Protein AF-A0A511ZJM9-F1 (afdb_monomer_lite)

pLDDT: mean 86.13, std 17.01, range [40.56, 98.38]

Structure (mmCIF, N/CA/C/O backbone):
data_AF-A0A511ZJM9-F1
#
_entry.id   AF-A0A511ZJM9-F1
#
loop_
_atom_site.group_PDB
_atom_site.id
_atom_site.type_symbol
_atom_site.label_atom_id
_atom_site.label_alt_id
_atom_site.label_comp_id
_atom_site.label_asym_id
_atom_site.label_entity_id
_atom_site.label_seq_id
_atom_site.pdbx_PDB_ins_code
_atom_site.Cartn_x
_atom_site.Cartn_y
_atom_site.Cartn_z
_atom_site.occupancy
_atom_site.B_iso_or_equiv
_atom_site.auth_seq_id
_atom_site.auth_comp_id
_atom_site.auth_asym_id
_atom_site.auth_atom_id
_atom_site.pdbx_PDB_model_num
ATOM 1 N N . MET A 1 1 ? -26.637 46.981 16.678 1.00 49.62 1 MET A N 1
ATOM 2 C CA . MET A 1 1 ? -26.867 45.773 15.850 1.00 49.62 1 MET A CA 1
ATOM 3 C C . MET A 1 1 ? -26.109 45.800 14.505 1.00 49.62 1 MET A C 1
ATOM 5 O O . MET A 1 1 ? -26.645 45.364 13.503 1.00 49.62 1 MET A O 1
ATOM 9 N N . LYS A 1 2 ? -24.861 46.301 14.442 1.00 47.06 2 LYS A N 1
ATOM 10 C CA . LYS A 1 2 ? -24.039 46.310 13.201 1.00 47.06 2 LYS A CA 1
ATOM 11 C C . LYS A 1 2 ? -22.643 45.686 13.366 1.00 47.06 2 LYS A C 1
ATOM 13 O O . LYS A 1 2 ? -21.921 45.553 12.392 1.00 47.06 2 LYS A O 1
ATOM 18 N N . ARG A 1 3 ? -22.262 45.293 14.589 1.00 47.25 3 ARG A N 1
ATOM 19 C CA . ARG A 1 3 ? -20.925 44.749 14.903 1.00 47.25 3 ARG A CA 1
ATOM 20 C C . ARG A 1 3 ? -20.878 43.223 15.057 1.00 47.25 3 ARG A C 1
ATOM 22 O O . ARG A 1 3 ? -19.795 42.666 15.059 1.00 47.25 3 ARG A O 1
ATOM 29 N N . LEU A 1 4 ? -22.032 42.556 15.138 1.00 49.03 4 LEU A N 1
ATOM 30 C CA . LE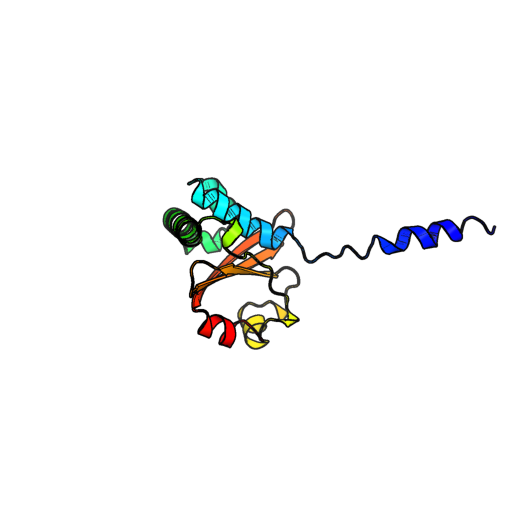U A 1 4 ? -22.115 41.091 15.264 1.00 49.03 4 LEU A CA 1
ATOM 31 C C . LEU A 1 4 ? -22.071 40.363 13.912 1.00 49.03 4 LEU A C 1
ATOM 33 O O . LEU A 1 4 ? -21.626 39.227 13.849 1.00 49.03 4 LEU A O 1
ATOM 37 N N . VAL A 1 5 ? -22.456 41.031 12.820 1.00 53.81 5 VAL A N 1
ATOM 38 C CA . VAL A 1 5 ? -22.468 40.432 11.471 1.00 53.81 5 VAL A CA 1
ATOM 39 C C . VAL A 1 5 ? -21.052 40.308 10.887 1.00 53.81 5 VAL A C 1
ATOM 41 O O . VAL A 1 5 ? -20.794 39.442 10.061 1.00 53.81 5 VAL A O 1
ATOM 44 N N . LEU A 1 6 ? -20.105 41.122 11.361 1.00 48.31 6 LEU A N 1
ATOM 45 C CA . LEU A 1 6 ? -18.732 41.155 10.844 1.00 48.31 6 LEU A CA 1
ATOM 46 C C . LEU A 1 6 ? -17.848 40.011 11.375 1.00 48.31 6 LEU A C 1
ATOM 48 O O . LEU A 1 6 ? -16.857 39.674 10.741 1.00 48.31 6 LEU A O 1
ATOM 52 N N . LEU A 1 7 ? -18.229 39.376 12.490 1.00 47.12 7 LEU A N 1
ATOM 53 C CA . LEU A 1 7 ? -17.508 38.222 13.048 1.00 47.12 7 LEU A CA 1
ATOM 54 C C . LEU A 1 7 ? -17.857 36.899 12.352 1.00 47.12 7 LEU A C 1
ATOM 56 O O . LEU A 1 7 ? -17.048 35.982 12.354 1.00 47.12 7 LEU A O 1
ATOM 60 N N . ILE A 1 8 ? -19.022 36.810 11.706 1.00 52.47 8 ILE A N 1
ATOM 61 C CA . ILE A 1 8 ? -19.458 35.583 11.019 1.00 52.47 8 ILE A CA 1
ATOM 62 C C . ILE A 1 8 ? -18.749 35.427 9.663 1.00 52.47 8 ILE A C 1
ATOM 64 O O . ILE A 1 8 ? -18.491 34.313 9.227 1.00 52.47 8 ILE A O 1
ATOM 68 N N . VAL A 1 9 ? -18.350 36.531 9.023 1.00 52.44 9 VAL A N 1
ATOM 69 C CA . VAL A 1 9 ? -17.704 36.507 7.696 1.00 52.44 9 VAL A CA 1
ATOM 70 C C . VAL A 1 9 ? -16.220 36.110 7.769 1.00 52.44 9 VAL A C 1
ATOM 72 O O . VAL A 1 9 ? -15.665 35.637 6.783 1.00 52.44 9 VAL A O 1
ATOM 75 N N . MET A 1 10 ? -15.572 36.232 8.935 1.00 48.69 10 MET A N 1
ATOM 76 C CA . MET A 1 10 ? -14.134 35.953 9.088 1.00 48.69 10 MET A CA 1
ATOM 77 C C . MET A 1 10 ? -13.811 34.518 9.540 1.00 48.69 10 MET A C 1
ATOM 79 O O . MET A 1 10 ? -12.651 34.123 9.519 1.00 48.69 10 MET A O 1
ATOM 83 N N . CYS A 1 11 ? -14.814 33.719 9.916 1.00 46.53 11 CYS A N 1
ATOM 84 C CA . CYS A 1 11 ? -14.613 32.319 10.317 1.00 46.53 11 CYS A CA 1
ATOM 85 C C . CYS A 1 11 ? -14.873 31.307 9.188 1.00 46.53 11 CYS A C 1
ATOM 87 O O . CYS A 1 11 ? -14.686 30.111 9.391 1.00 46.53 11 CYS A O 1
ATOM 89 N N . ILE A 1 12 ? -15.285 31.762 7.999 1.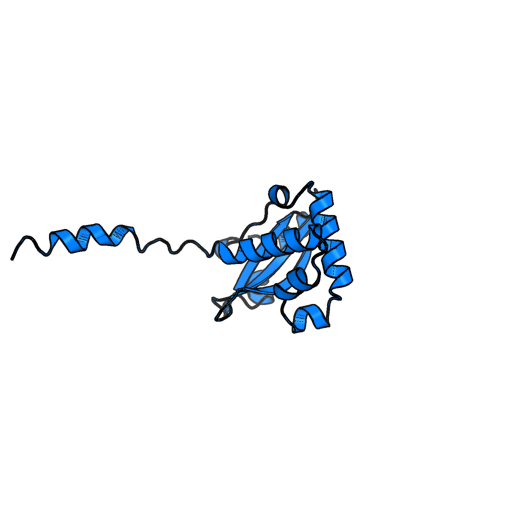00 53.16 12 ILE A N 1
ATOM 90 C CA . ILE A 1 12 ? -15.706 30.876 6.904 1.00 53.16 12 ILE A CA 1
ATOM 91 C C . ILE A 1 12 ? -14.573 30.405 5.959 1.00 53.16 12 ILE A C 1
ATOM 93 O O . ILE A 1 12 ? -14.802 29.402 5.286 1.00 53.16 12 ILE A O 1
ATOM 97 N N . PRO A 1 13 ? -13.327 30.940 5.913 1.00 47.97 13 PRO A N 1
ATOM 98 C CA . PRO A 1 13 ? -12.337 30.345 5.013 1.00 47.97 13 PRO A CA 1
ATOM 99 C C . PRO A 1 13 ? -11.658 29.080 5.575 1.00 47.97 13 PRO A C 1
ATOM 101 O O . PRO A 1 13 ? -10.825 28.505 4.887 1.00 47.97 13 PRO A O 1
ATOM 104 N N . VAL A 1 14 ? -11.992 28.609 6.787 1.00 52.56 14 VAL A N 1
ATOM 105 C CA . VAL A 1 14 ? -11.298 27.456 7.412 1.00 52.56 14 VAL A CA 1
ATOM 106 C C . VAL A 1 14 ? -12.044 26.122 7.238 1.00 52.56 14 VAL A C 1
ATOM 108 O O . VAL A 1 14 ? -11.473 25.061 7.463 1.00 52.56 14 VAL A O 1
ATOM 111 N N . PHE A 1 15 ? -13.287 26.128 6.744 1.00 46.28 15 PHE A N 1
ATOM 112 C CA . PHE A 1 15 ? -14.069 24.896 6.530 1.00 46.28 15 PHE A CA 1
ATOM 113 C C . PHE A 1 15 ? -13.934 24.277 5.129 1.00 46.28 15 PHE A C 1
ATOM 115 O O . PHE A 1 15 ? -14.648 23.335 4.803 1.00 46.28 15 PHE A O 1
ATOM 122 N N . LEU A 1 16 ? -12.985 24.755 4.319 1.00 44.66 16 LEU A N 1
ATOM 123 C CA . LEU A 1 16 ? -12.584 24.110 3.061 1.00 44.66 16 LEU A CA 1
ATOM 124 C C . LEU A 1 16 ? -11.353 23.204 3.219 1.00 44.66 16 LEU A C 1
ATOM 126 O O . LEU A 1 16 ? -10.839 22.693 2.230 1.00 44.66 16 LEU A O 1
ATOM 130 N N . ALA A 1 17 ? -10.925 22.918 4.454 1.00 43.47 17 ALA A N 1
ATOM 131 C CA . ALA A 1 17 ? -10.010 21.816 4.757 1.00 43.47 17 ALA A CA 1
ATOM 132 C C . ALA A 1 17 ? -10.724 20.450 4.672 1.00 43.47 17 ALA A C 1
ATOM 134 O O . ALA A 1 17 ? -10.588 19.600 5.545 1.00 43.47 17 ALA A O 1
ATOM 135 N N . GLY A 1 18 ? -11.482 20.225 3.599 1.00 40.56 18 GLY A N 1
ATOM 136 C CA . GLY A 1 18 ? -11.710 18.884 3.079 1.00 40.56 18 GLY A CA 1
ATOM 137 C C . GLY A 1 18 ? -10.475 18.462 2.288 1.00 40.56 18 GLY A C 1
ATOM 138 O O . GLY A 1 18 ? -10.562 18.257 1.083 1.00 40.56 18 GLY A O 1
ATOM 139 N N . CYS A 1 19 ? -9.301 18.417 2.928 1.00 47.53 19 CYS A N 1
ATOM 140 C CA . CYS A 1 19 ? -8.160 17.750 2.313 1.00 47.53 19 CYS A CA 1
ATOM 141 C C . CYS A 1 19 ? -8.509 16.265 2.248 1.00 47.53 19 CYS A C 1
ATOM 143 O O . CYS A 1 19 ? -8.699 15.639 3.294 1.00 47.53 19 CYS A O 1
ATOM 145 N N . LEU A 1 20 ? -8.615 15.750 1.018 1.00 47.75 20 LEU A N 1
ATOM 146 C CA . LEU A 1 20 ? -8.574 14.329 0.677 1.00 47.75 20 LEU A CA 1
ATOM 147 C C . LEU A 1 20 ? -7.677 13.599 1.678 1.00 47.75 20 LEU A C 1
ATOM 149 O O . LEU A 1 20 ? -6.541 14.032 1.869 1.00 47.75 20 LEU A O 1
ATOM 153 N N . SER A 1 21 ? -8.212 12.607 2.395 1.00 53.75 21 SER A N 1
ATOM 154 C CA . SER A 1 21 ? -7.669 12.230 3.702 1.00 53.75 21 SER A CA 1
ATOM 155 C C . SER A 1 21 ? -6.183 11.841 3.598 1.00 53.75 21 SER A C 1
ATOM 157 O O . SER A 1 21 ? -5.858 10.771 3.090 1.00 53.75 21 SER A O 1
ATOM 159 N N . PRO A 1 22 ? -5.251 12.656 4.135 1.00 65.19 22 PRO A N 1
ATOM 160 C CA . PRO A 1 22 ? -3.826 12.306 4.158 1.00 65.19 22 PRO A CA 1
ATOM 161 C C . PRO A 1 22 ? -3.570 10.993 4.910 1.00 65.19 22 PRO A C 1
ATOM 163 O O . PRO A 1 22 ? -2.527 10.367 4.772 1.00 65.19 22 PRO A O 1
ATOM 166 N N . ASN A 1 23 ? -4.551 10.576 5.713 1.00 79.38 23 ASN A N 1
ATOM 167 C CA . ASN A 1 23 ? -4.526 9.368 6.512 1.00 79.38 23 ASN A CA 1
ATOM 168 C C . ASN A 1 23 ? -4.589 8.080 5.683 1.00 79.38 23 ASN A C 1
ATOM 170 O O . ASN A 1 23 ? -4.010 7.100 6.130 1.00 79.38 23 ASN A O 1
ATOM 174 N N . SER A 1 24 ? -5.249 8.066 4.520 1.00 84.81 24 SER A N 1
ATOM 175 C CA . SER A 1 24 ? -5.350 6.856 3.686 1.00 84.81 24 SER A CA 1
ATOM 176 C C . SER A 1 24 ? -3.993 6.479 3.075 1.00 84.81 24 SER A C 1
ATOM 178 O O . SER A 1 24 ? -3.522 5.365 3.261 1.00 84.81 24 SER A O 1
ATOM 180 N N . ALA A 1 25 ? -3.288 7.434 2.464 1.00 92.00 25 ALA A N 1
ATOM 181 C CA . ALA A 1 25 ? -1.919 7.209 1.988 1.00 92.00 25 ALA A CA 1
ATOM 182 C C . ALA A 1 25 ? -0.931 6.949 3.141 1.00 92.00 25 ALA A C 1
ATOM 184 O O . ALA A 1 25 ? 0.006 6.161 3.004 1.00 92.00 25 ALA A O 1
ATOM 185 N N . ARG A 1 26 ? -1.152 7.585 4.301 1.00 93.12 26 ARG A N 1
ATOM 186 C CA . ARG A 1 26 ? -0.307 7.397 5.485 1.00 93.12 26 ARG A CA 1
ATOM 187 C C . ARG A 1 26 ? -0.329 5.961 5.997 1.00 93.12 26 ARG A C 1
ATOM 189 O O . ARG A 1 26 ? 0.731 5.486 6.367 1.00 93.12 26 ARG A O 1
ATOM 196 N N . ILE A 1 27 ? -1.469 5.262 5.991 1.00 95.19 27 ILE A N 1
ATOM 197 C CA . ILE A 1 27 ? -1.474 3.870 6.470 1.00 95.19 27 ILE A CA 1
ATOM 198 C C . ILE A 1 27 ? -0.612 2.947 5.600 1.00 95.19 27 ILE A C 1
ATOM 200 O O . ILE A 1 27 ? 0.050 2.069 6.135 1.00 95.19 27 ILE A O 1
ATOM 204 N N . VAL A 1 28 ? -0.546 3.183 4.285 1.00 97.12 28 VAL A N 1
ATOM 205 C CA . VAL A 1 28 ? 0.322 2.415 3.378 1.00 97.12 28 VAL A CA 1
ATOM 206 C C . VAL A 1 28 ? 1.793 2.740 3.645 1.00 97.12 28 VAL A C 1
ATOM 208 O O . VAL A 1 28 ? 2.629 1.844 3.698 1.00 97.12 28 VAL A O 1
ATOM 211 N N . ASN A 1 29 ? 2.116 4.013 3.887 1.00 97.31 29 ASN A N 1
ATOM 212 C CA . ASN A 1 29 ? 3.464 4.428 4.282 1.00 97.31 29 ASN A CA 1
ATOM 213 C C . ASN A 1 29 ? 3.897 3.816 5.630 1.00 97.31 29 ASN A C 1
ATOM 215 O O . ASN A 1 29 ? 5.000 3.274 5.742 1.00 97.31 29 ASN A O 1
ATOM 219 N N . ASP A 1 30 ? 3.017 3.867 6.632 1.00 97.12 30 ASP A N 1
ATOM 220 C CA . ASP A 1 30 ? 3.258 3.314 7.964 1.00 97.12 30 ASP A CA 1
ATOM 221 C C . ASP A 1 30 ? 3.405 1.774 7.888 1.00 97.12 30 ASP A C 1
ATOM 223 O O . ASP A 1 30 ? 4.286 1.213 8.541 1.00 97.12 30 ASP A O 1
ATOM 227 N N . MET A 1 31 ? 2.630 1.100 7.025 1.00 98.00 31 MET A N 1
ATOM 228 C CA . MET A 1 31 ? 2.749 -0.337 6.734 1.00 98.00 31 MET A CA 1
ATOM 229 C C . MET A 1 31 ? 4.119 -0.696 6.146 1.00 98.00 31 MET A C 1
ATOM 231 O O . MET A 1 31 ? 4.811 -1.548 6.700 1.00 98.00 31 MET A O 1
ATOM 235 N N . TYR A 1 32 ? 4.565 -0.006 5.090 1.00 98.38 32 TYR A N 1
ATOM 236 C CA . TYR A 1 32 ? 5.892 -0.239 4.503 1.00 98.38 32 TYR A CA 1
ATOM 237 C C . TYR A 1 32 ? 7.027 0.049 5.496 1.00 98.38 32 TYR A C 1
ATOM 239 O O . TYR A 1 32 ? 8.046 -0.645 5.516 1.00 98.38 32 TYR A O 1
ATOM 247 N N . THR A 1 33 ? 6.852 1.052 6.360 1.00 98.12 33 THR A N 1
ATOM 248 C CA . THR A 1 33 ? 7.812 1.362 7.427 1.00 98.12 33 THR A CA 1
ATOM 249 C C . THR A 1 33 ? 7.902 0.223 8.443 1.00 98.12 33 THR A C 1
ATOM 251 O O . THR A 1 33 ? 9.007 -0.213 8.767 1.00 98.12 33 THR A O 1
ATOM 254 N N . ALA A 1 34 ? 6.761 -0.292 8.908 1.00 98.19 34 ALA A N 1
ATOM 255 C CA . ALA A 1 34 ? 6.706 -1.434 9.819 1.00 98.19 34 ALA A CA 1
ATOM 256 C C . ALA A 1 34 ? 7.320 -2.695 9.187 1.00 98.19 34 ALA A C 1
ATOM 258 O O . ALA A 1 34 ? 8.091 -3.399 9.842 1.00 98.19 34 ALA A O 1
ATOM 259 N N . ALA A 1 35 ? 7.060 -2.935 7.897 1.00 98.06 35 ALA A N 1
ATOM 260 C CA . ALA A 1 35 ? 7.632 -4.057 7.160 1.00 98.06 35 ALA A CA 1
ATOM 261 C C . ALA A 1 35 ? 9.162 -3.978 7.087 1.00 98.06 35 ALA A C 1
ATOM 263 O O . ALA A 1 35 ? 9.851 -4.945 7.408 1.00 98.06 35 ALA A O 1
ATOM 264 N N . LEU A 1 36 ? 9.717 -2.800 6.774 1.00 97.94 36 LEU A N 1
ATOM 265 C CA . LEU A 1 36 ? 11.167 -2.578 6.788 1.00 97.94 36 LEU A CA 1
ATOM 266 C C . LEU A 1 36 ? 11.787 -2.852 8.170 1.00 97.94 36 LEU A C 1
ATOM 268 O O . LEU A 1 36 ? 12.928 -3.311 8.256 1.00 97.94 36 LEU A O 1
ATOM 272 N N . MET A 1 37 ? 11.050 -2.564 9.245 1.00 97.56 37 MET A N 1
ATOM 273 C CA . MET A 1 37 ? 11.471 -2.820 10.625 1.00 97.56 37 MET A CA 1
ATOM 274 C C . MET A 1 37 ? 11.268 -4.280 11.069 1.00 97.56 37 MET A C 1
ATOM 276 O O . MET A 1 37 ? 11.723 -4.642 12.153 1.00 97.56 37 MET A O 1
ATOM 280 N N . GLY A 1 38 ? 10.638 -5.123 10.241 1.00 96.25 38 GLY A N 1
ATOM 281 C CA . GLY A 1 38 ? 10.313 -6.514 10.570 1.00 96.25 38 GLY A CA 1
ATOM 282 C C . GLY A 1 38 ? 9.227 -6.645 11.642 1.00 96.25 38 GLY A C 1
ATOM 283 O O . GLY A 1 38 ? 9.188 -7.636 12.367 1.00 96.25 38 GLY A O 1
ATOM 284 N N . GLU A 1 39 ? 8.375 -5.631 11.795 1.00 97.56 39 GLU A N 1
ATOM 285 C CA . GLU A 1 39 ? 7.322 -5.592 12.811 1.00 97.56 39 GLU A CA 1
ATOM 286 C C . GLU A 1 39 ? 6.031 -6.236 12.276 1.00 97.56 39 GLU A C 1
ATOM 288 O O . GLU A 1 39 ? 5.050 -5.543 12.015 1.00 97.56 39 GLU A O 1
ATOM 293 N N . GLU A 1 40 ? 6.021 -7.563 12.108 1.00 97.56 40 GLU A N 1
ATOM 294 C CA . GLU A 1 40 ? 4.901 -8.315 11.501 1.00 97.56 40 GLU A CA 1
ATOM 295 C C . GLU A 1 40 ? 3.535 -8.015 12.139 1.00 97.56 40 GLU A C 1
ATOM 297 O O . GLU A 1 40 ? 2.545 -7.845 11.432 1.00 97.56 40 GLU A O 1
ATOM 302 N N . GLU A 1 41 ? 3.466 -7.896 13.470 1.00 97.12 41 GLU A N 1
ATOM 303 C CA . GLU A 1 41 ? 2.220 -7.560 14.179 1.00 97.12 41 GLU A CA 1
ATOM 304 C C . GLU A 1 41 ? 1.707 -6.163 13.794 1.00 97.12 41 GLU A C 1
ATOM 306 O O . GLU A 1 41 ? 0.505 -5.963 13.601 1.00 97.12 41 GLU A O 1
ATOM 311 N N . ASN A 1 42 ? 2.619 -5.203 13.612 1.00 96.81 42 ASN A N 1
ATOM 312 C CA . ASN A 1 42 ? 2.262 -3.861 13.168 1.00 96.81 42 ASN A CA 1
ATOM 313 C C . ASN A 1 42 ? 1.835 -3.873 11.701 1.00 96.81 42 ASN A C 1
ATOM 315 O O . ASN A 1 42 ? 0.834 -3.241 11.375 1.00 96.81 42 ASN A O 1
ATOM 319 N N . VAL A 1 43 ? 2.525 -4.625 10.836 1.00 97.88 43 VAL A N 1
ATOM 320 C CA . VAL A 1 43 ? 2.121 -4.817 9.433 1.00 97.88 43 VAL A CA 1
ATOM 321 C C . VAL A 1 43 ? 0.707 -5.389 9.365 1.00 97.88 43 VAL A C 1
ATOM 323 O O . VAL A 1 43 ? -0.153 -4.792 8.721 1.00 97.88 43 VAL A O 1
ATOM 326 N N . ALA A 1 44 ? 0.431 -6.469 10.102 1.00 97.50 44 ALA A N 1
ATOM 327 C CA . ALA A 1 44 ? -0.876 -7.122 10.137 1.00 97.50 44 ALA A CA 1
ATOM 328 C C . ALA A 1 44 ? -1.996 -6.160 10.550 1.00 97.50 44 ALA A C 1
ATOM 330 O O . ALA A 1 44 ? -3.086 -6.208 9.989 1.00 97.50 44 ALA A O 1
ATOM 331 N N . SER A 1 45 ? -1.721 -5.247 11.488 1.00 96.62 45 SER A N 1
ATOM 332 C CA . SER A 1 45 ? -2.720 -4.299 11.996 1.00 96.62 45 SER A CA 1
ATOM 333 C C . SER A 1 45 ? -3.286 -3.337 10.940 1.00 96.62 45 SER A C 1
ATOM 335 O O . SER A 1 45 ? -4.362 -2.771 11.150 1.00 96.62 45 SER A O 1
ATOM 337 N N . TYR A 1 46 ? -2.589 -3.155 9.811 1.00 97.06 46 TYR A N 1
ATOM 338 C CA . TYR A 1 46 ? -3.047 -2.311 8.707 1.00 97.06 46 TYR A CA 1
ATOM 339 C C . TYR A 1 46 ? -3.957 -3.039 7.718 1.00 97.06 46 TYR A C 1
ATOM 341 O O . TYR A 1 46 ? -4.635 -2.364 6.946 1.00 97.06 46 TYR A O 1
ATOM 349 N N . PHE A 1 47 ? -3.996 -4.373 7.723 1.00 97.25 47 PHE A N 1
ATOM 350 C CA . PHE A 1 47 ? -4.775 -5.171 6.776 1.00 97.25 47 PHE A CA 1
ATOM 351 C C . PHE A 1 47 ? -6.088 -5.666 7.383 1.00 97.25 47 PHE A C 1
ATOM 353 O O . PHE A 1 47 ? -6.233 -5.812 8.597 1.00 97.25 47 PHE A O 1
ATOM 360 N N . SER A 1 48 ? -7.067 -5.921 6.520 1.00 95.94 48 SER A N 1
ATOM 361 C CA . SER A 1 48 ? -8.292 -6.615 6.916 1.00 95.94 48 SER A CA 1
ATOM 362 C C . SER A 1 48 ? -8.011 -8.086 7.213 1.00 95.94 48 SER A C 1
ATOM 364 O O . SER A 1 48 ? -7.096 -8.682 6.642 1.00 95.94 48 SER A O 1
ATOM 366 N N . GLU A 1 49 ? -8.828 -8.685 8.082 1.00 95.75 49 GLU A N 1
ATOM 367 C CA . GLU A 1 49 ? -8.744 -10.121 8.374 1.00 95.75 49 GLU A CA 1
ATOM 368 C C . GLU A 1 49 ? -8.906 -10.948 7.090 1.00 95.75 49 GLU A C 1
ATOM 370 O O . GLU A 1 49 ? -8.102 -11.836 6.830 1.00 95.75 49 GLU A O 1
ATOM 375 N N . GLU A 1 50 ? -9.866 -10.583 6.237 1.00 95.56 50 GLU A N 1
ATOM 376 C CA . GLU A 1 50 ? -10.135 -11.242 4.950 1.00 95.56 50 GLU A CA 1
ATOM 377 C C . GLU A 1 50 ? -8.918 -11.213 4.011 1.00 95.56 50 GLU A C 1
ATOM 379 O O . GLU A 1 50 ? -8.602 -12.212 3.365 1.00 95.56 50 GLU A O 1
ATOM 384 N N . TYR A 1 51 ? -8.187 -10.094 3.960 1.00 95.75 51 TYR A N 1
ATOM 385 C CA . TYR A 1 51 ? -6.973 -10.002 3.151 1.00 95.75 51 TYR A CA 1
ATOM 386 C C . TYR A 1 51 ? -5.848 -10.892 3.699 1.00 95.75 51 TYR A C 1
ATOM 388 O O . TYR A 1 51 ? -5.165 -11.564 2.923 1.00 95.75 51 TYR A O 1
ATOM 396 N N . LEU A 1 52 ? -5.679 -10.929 5.026 1.00 96.75 52 LEU A N 1
ATOM 397 C CA . LEU A 1 52 ? -4.668 -11.751 5.706 1.00 96.75 52 LEU A CA 1
ATOM 398 C C . LEU A 1 52 ? -4.975 -13.254 5.655 1.00 96.75 52 LEU A C 1
ATOM 400 O O . LEU A 1 52 ? -4.057 -14.068 5.714 1.00 96.75 52 LEU A O 1
ATOM 404 N N . GLU A 1 53 ? -6.244 -13.645 5.520 1.00 96.50 53 GLU A N 1
ATOM 405 C CA . GLU A 1 53 ? -6.615 -15.044 5.276 1.00 96.50 53 GLU A CA 1
ATOM 406 C C . GLU A 1 53 ? -6.102 -15.544 3.919 1.00 96.50 53 GLU A C 1
ATOM 408 O O . GLU A 1 53 ? -5.740 -16.715 3.785 1.00 96.50 53 GLU A O 1
ATOM 413 N N . ALA A 1 54 ? -6.056 -14.661 2.918 1.00 95.25 54 ALA A N 1
ATOM 414 C CA . ALA A 1 54 ? -5.577 -14.979 1.576 1.00 95.25 54 ALA A CA 1
ATOM 415 C C . ALA A 1 54 ? -4.057 -14.803 1.411 1.00 95.25 54 ALA A C 1
ATOM 417 O O . ALA A 1 54 ? -3.464 -15.465 0.558 1.00 95.25 54 ALA A O 1
ATOM 418 N N . HIS A 1 55 ? -3.431 -13.943 2.217 1.00 95.50 55 HIS A N 1
ATOM 419 C CA . HIS A 1 55 ? -2.028 -13.558 2.077 1.00 95.50 55 HIS A CA 1
ATOM 420 C C . HIS A 1 55 ? -1.277 -13.735 3.406 1.00 95.50 55 HIS A C 1
ATOM 422 O O . HIS A 1 55 ? -1.498 -12.959 4.342 1.00 95.50 55 HIS A O 1
ATOM 428 N N . PRO A 1 56 ? -0.374 -14.729 3.515 1.00 95.44 56 PRO A N 1
ATOM 429 C CA . PRO A 1 56 ? 0.396 -14.959 4.732 1.00 95.44 56 PRO A CA 1
ATOM 430 C C . PRO A 1 56 ? 1.181 -13.714 5.163 1.00 95.44 56 PRO A C 1
ATOM 432 O O . PRO A 1 56 ? 1.918 -13.122 4.376 1.00 95.44 56 PRO A O 1
ATOM 435 N N . ILE A 1 57 ? 1.066 -13.338 6.441 1.00 97.12 57 ILE A N 1
ATOM 436 C CA . ILE A 1 57 ? 1.680 -12.106 6.962 1.00 97.12 57 ILE A CA 1
ATOM 437 C C . ILE A 1 57 ? 3.208 -12.075 6.822 1.00 97.12 57 ILE A C 1
ATOM 439 O O . ILE A 1 57 ? 3.777 -11.016 6.562 1.00 97.12 57 ILE A O 1
ATOM 443 N N . GLU A 1 58 ? 3.872 -13.222 6.965 1.00 97.19 58 GLU A N 1
ATOM 444 C CA . GLU A 1 58 ? 5.325 -13.341 6.800 1.00 97.19 58 GLU A CA 1
ATOM 445 C C . GLU A 1 58 ? 5.740 -13.000 5.359 1.00 97.19 58 GLU A C 1
ATOM 447 O O . GLU A 1 58 ? 6.672 -12.226 5.146 1.00 97.19 58 GLU A O 1
ATOM 452 N N . GLU A 1 59 ? 5.014 -13.518 4.362 1.00 96.25 59 GLU A N 1
ATOM 453 C CA . GLU A 1 59 ? 5.261 -13.232 2.944 1.00 96.25 59 GLU A CA 1
ATOM 454 C C . GLU A 1 59 ? 5.004 -11.753 2.642 1.00 96.25 59 GLU A C 1
ATOM 456 O O . GLU A 1 59 ? 5.888 -11.081 2.115 1.00 96.25 59 GLU A O 1
ATOM 461 N N . LEU A 1 60 ? 3.866 -11.206 3.087 1.00 96.38 60 LEU A N 1
ATOM 462 C CA . LEU A 1 60 ? 3.544 -9.783 2.926 1.00 96.38 60 LEU A CA 1
ATOM 463 C C . LEU A 1 60 ? 4.603 -8.863 3.540 1.00 96.38 60 LEU A C 1
ATOM 465 O O . LEU A 1 60 ? 5.002 -7.875 2.927 1.00 96.38 60 LEU A O 1
ATOM 469 N N . THR A 1 61 ? 5.064 -9.177 4.752 1.00 98.25 61 THR A N 1
ATOM 470 C CA . THR A 1 61 ? 6.084 -8.387 5.454 1.00 98.25 61 THR A CA 1
ATOM 471 C C . THR A 1 61 ? 7.409 -8.429 4.697 1.00 98.25 61 THR A C 1
ATOM 473 O O . THR A 1 61 ? 8.056 -7.394 4.525 1.00 98.25 61 THR A O 1
ATOM 476 N N . ASN A 1 62 ? 7.807 -9.609 4.216 1.00 98.25 62 ASN A N 1
ATOM 477 C CA . ASN A 1 62 ? 9.040 -9.778 3.458 1.00 98.25 62 ASN A CA 1
ATOM 478 C C . ASN A 1 62 ? 8.985 -9.047 2.114 1.00 98.25 62 ASN A C 1
ATOM 480 O O . ASN A 1 62 ? 9.907 -8.287 1.818 1.00 98.25 62 ASN A O 1
ATOM 484 N N . GLU A 1 63 ? 7.908 -9.210 1.346 1.00 97.06 63 GLU A N 1
ATOM 485 C CA . GLU A 1 63 ? 7.716 -8.526 0.063 1.00 97.06 63 GLU A CA 1
ATOM 486 C C . GLU A 1 63 ? 7.694 -7.005 0.235 1.00 97.06 63 GLU A C 1
ATOM 488 O O . GLU A 1 63 ? 8.424 -6.290 -0.449 1.00 97.06 63 GLU A O 1
ATOM 493 N N . ALA A 1 64 ? 6.939 -6.493 1.211 1.00 97.88 64 ALA A N 1
ATOM 494 C CA . ALA A 1 64 ? 6.892 -5.061 1.475 1.00 97.88 64 ALA A CA 1
ATOM 495 C C . ALA A 1 64 ? 8.267 -4.513 1.901 1.00 97.88 64 ALA A C 1
ATOM 497 O O . ALA A 1 64 ? 8.665 -3.425 1.483 1.00 97.88 64 ALA A O 1
ATOM 498 N N . ALA A 1 65 ? 9.040 -5.263 2.691 1.00 98.25 65 ALA A N 1
ATOM 499 C CA . ALA A 1 65 ? 10.409 -4.881 3.028 1.00 98.25 65 ALA A CA 1
ATOM 500 C C . ALA A 1 65 ? 11.344 -4.911 1.804 1.00 98.25 65 ALA A C 1
ATOM 502 O O . ALA A 1 65 ? 12.274 -4.103 1.724 1.00 98.25 65 ALA A O 1
ATOM 503 N N . GLU A 1 66 ? 11.137 -5.833 0.862 1.00 98.00 66 GLU A N 1
ATOM 504 C CA . GLU A 1 66 ? 11.871 -5.889 -0.405 1.00 98.00 66 GLU A CA 1
ATOM 505 C C . GLU A 1 66 ? 11.567 -4.691 -1.300 1.00 98.00 66 GLU A C 1
ATOM 507 O O . GLU A 1 66 ? 12.521 -4.046 -1.735 1.00 98.00 66 GLU A O 1
ATOM 512 N N . ASP A 1 67 ? 10.297 -4.315 -1.464 1.00 97.81 67 ASP A N 1
ATOM 513 C CA . ASP A 1 67 ? 9.890 -3.113 -2.205 1.00 97.81 67 ASP A CA 1
ATOM 514 C C . ASP A 1 67 ? 10.586 -1.858 -1.648 1.00 97.81 67 ASP A C 1
ATOM 516 O O . ASP A 1 67 ? 11.178 -1.051 -2.369 1.00 97.81 67 ASP A O 1
ATOM 520 N N . VAL A 1 68 ? 10.587 -1.711 -0.319 1.00 97.81 68 VAL A N 1
ATOM 521 C CA . VAL A 1 68 ? 11.235 -0.575 0.349 1.00 97.81 68 VAL A CA 1
ATOM 522 C C . VAL A 1 68 ? 12.739 -0.570 0.095 1.00 97.81 68 VAL A C 1
ATOM 524 O O . VAL A 1 68 ? 13.333 0.494 -0.102 1.00 97.81 68 VAL A O 1
ATOM 527 N N . ARG A 1 69 ? 13.382 -1.743 0.104 1.00 97.12 69 ARG A N 1
ATOM 528 C CA . ARG A 1 69 ? 14.813 -1.871 -0.198 1.00 97.12 69 ARG A CA 1
ATOM 529 C C . ARG A 1 69 ? 15.112 -1.546 -1.659 1.00 97.12 69 ARG A C 1
ATOM 531 O O . ARG A 1 69 ? 16.093 -0.843 -1.901 1.00 97.12 69 ARG A O 1
ATOM 538 N N . ALA A 1 70 ? 14.285 -2.011 -2.594 1.00 96.75 70 ALA A N 1
ATOM 539 C CA . ALA A 1 70 ? 14.418 -1.744 -4.024 1.00 96.75 70 ALA A CA 1
ATOM 540 C C . ALA A 1 70 ? 14.337 -0.241 -4.323 1.00 96.75 70 ALA A C 1
ATOM 542 O O . ALA A 1 70 ? 15.156 0.291 -5.069 1.00 96.75 70 ALA A O 1
ATOM 543 N N . MET A 1 71 ? 13.438 0.462 -3.636 1.00 96.75 71 MET A N 1
ATOM 544 C CA . MET A 1 71 ? 13.284 1.911 -3.766 1.00 96.75 71 MET A CA 1
ATOM 545 C C . MET A 1 71 ? 14.247 2.733 -2.904 1.00 96.75 71 MET A C 1
ATOM 547 O O . MET A 1 71 ? 14.194 3.958 -2.929 1.00 96.75 71 MET A O 1
ATOM 551 N N . TYR A 1 72 ? 15.161 2.110 -2.156 1.00 96.06 72 TYR A N 1
ATOM 552 C CA . TYR A 1 72 ? 16.089 2.801 -1.247 1.00 96.06 72 TYR A CA 1
ATOM 553 C C . TYR A 1 72 ? 15.400 3.586 -0.113 1.00 96.06 72 TYR A C 1
ATOM 555 O O . TYR A 1 72 ? 15.934 4.577 0.395 1.00 96.06 72 TYR A O 1
ATOM 563 N N . GLY A 1 73 ? 14.233 3.114 0.326 1.00 95.06 73 GLY A N 1
ATOM 564 C CA . GLY A 1 73 ? 13.495 3.618 1.479 1.00 95.06 73 GLY A CA 1
ATOM 565 C C . GLY A 1 73 ? 12.079 4.093 1.148 1.00 95.06 73 GLY A C 1
ATOM 566 O O . GLY A 1 73 ? 11.790 4.546 0.045 1.00 95.06 73 GLY A O 1
ATOM 567 N N . VAL A 1 74 ? 11.203 4.068 2.159 1.00 94.50 74 VAL A N 1
ATOM 568 C CA . VAL A 1 74 ? 9.764 4.379 2.029 1.00 94.50 74 VAL A CA 1
ATOM 569 C C . VAL A 1 74 ? 9.519 5.768 1.423 1.00 94.50 74 VAL A C 1
ATOM 571 O O . VAL A 1 74 ? 8.607 5.959 0.624 1.00 94.50 74 VAL A O 1
ATOM 574 N N . ASN A 1 75 ? 10.377 6.743 1.740 1.00 92.69 75 ASN A N 1
ATOM 575 C CA . ASN A 1 75 ? 10.271 8.113 1.223 1.00 92.69 75 ASN A CA 1
ATOM 576 C C . ASN A 1 75 ? 10.470 8.226 -0.298 1.00 92.69 75 ASN A C 1
ATOM 578 O O . ASN A 1 75 ? 10.128 9.259 -0.869 1.00 92.69 75 ASN A O 1
ATOM 582 N N . MET A 1 76 ? 11.037 7.204 -0.942 1.00 94.88 76 MET A N 1
ATOM 583 C CA . MET A 1 76 ? 11.290 7.175 -2.384 1.00 94.88 76 MET A CA 1
ATOM 584 C C . MET A 1 76 ? 10.216 6.405 -3.163 1.00 94.88 76 MET A C 1
ATOM 586 O O . MET A 1 76 ? 10.160 6.526 -4.379 1.00 94.88 76 MET A O 1
ATOM 590 N N . MET A 1 77 ? 9.319 5.683 -2.483 1.00 95.12 77 MET A N 1
ATOM 591 C CA . MET A 1 77 ? 8.270 4.855 -3.101 1.00 95.12 77 MET A CA 1
ATOM 592 C C . MET A 1 77 ? 7.090 5.653 -3.687 1.00 95.12 77 MET A C 1
ATOM 594 O O . MET A 1 77 ? 6.084 5.071 -4.068 1.00 95.12 77 MET A O 1
ATOM 598 N N . ASN A 1 78 ? 7.154 6.988 -3.714 1.00 93.50 78 ASN A N 1
ATOM 599 C CA . ASN A 1 78 ? 6.107 7.865 -4.262 1.00 93.50 78 ASN A CA 1
ATOM 600 C C . ASN A 1 78 ? 4.659 7.489 -3.850 1.00 93.50 78 ASN A C 1
ATOM 602 O O . ASN A 1 78 ? 3.745 7.448 -4.676 1.00 93.50 78 ASN A O 1
ATOM 606 N N . ILE A 1 79 ? 4.442 7.201 -2.562 1.00 95.88 79 ILE A N 1
ATOM 607 C CA . ILE A 1 79 ? 3.148 6.718 -2.059 1.00 95.88 79 ILE A CA 1
ATOM 608 C C . ILE A 1 79 ? 2.095 7.828 -2.148 1.00 95.88 79 ILE A C 1
ATOM 610 O O . ILE A 1 79 ? 2.202 8.842 -1.453 1.00 95.88 79 ILE A O 1
ATOM 614 N N . THR A 1 80 ? 1.071 7.639 -2.983 1.00 94.00 80 THR A N 1
ATOM 6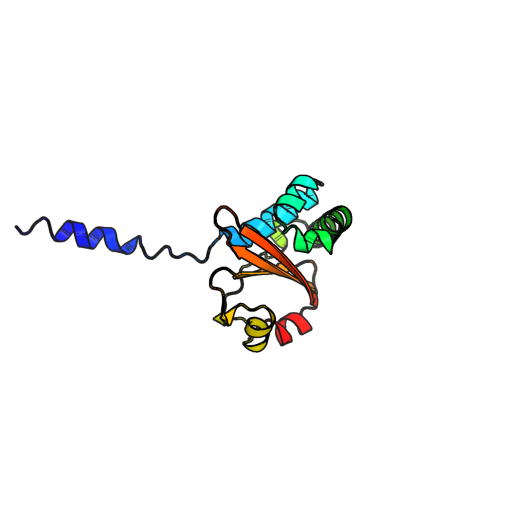15 C CA . THR A 1 80 ? 0.120 8.700 -3.349 1.00 94.00 80 THR A CA 1
ATOM 616 C C . THR A 1 80 ? -1.317 8.190 -3.422 1.00 94.00 80 THR A C 1
ATOM 618 O O . THR A 1 80 ? -1.572 7.084 -3.877 1.00 94.00 80 THR A O 1
ATOM 621 N N . LEU A 1 81 ? -2.269 9.021 -2.988 1.00 93.25 81 LEU A N 1
ATOM 622 C CA . LEU A 1 81 ? -3.701 8.815 -3.220 1.00 93.25 81 LEU A CA 1
ATOM 623 C C . LEU A 1 81 ? -4.060 9.239 -4.649 1.00 93.25 81 LEU A C 1
ATOM 625 O O . LEU A 1 81 ? -3.894 10.414 -4.992 1.00 93.25 81 LEU A O 1
ATOM 629 N N . ILE A 1 82 ? -4.611 8.318 -5.433 1.00 92.00 82 ILE A N 1
ATOM 630 C CA . ILE A 1 82 ? -5.182 8.611 -6.749 1.00 92.00 82 ILE A CA 1
ATOM 631 C C . ILE A 1 82 ? -6.602 9.135 -6.558 1.00 92.00 82 ILE A C 1
ATOM 633 O O . ILE A 1 82 ? -7.372 8.603 -5.758 1.00 92.00 82 ILE A O 1
ATOM 637 N N . ARG A 1 83 ? -6.947 10.228 -7.244 1.00 87.94 83 ARG A N 1
ATOM 638 C CA . ARG A 1 83 ? -8.296 10.800 -7.165 1.00 87.94 83 ARG A CA 1
ATOM 639 C C . ARG A 1 83 ? -9.214 10.054 -8.117 1.00 87.94 83 ARG A C 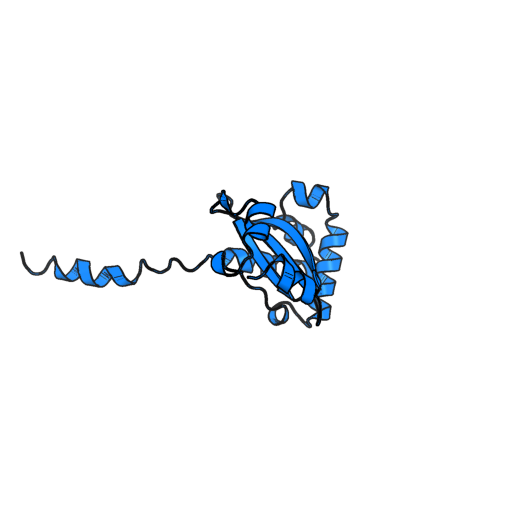1
ATOM 641 O O . ARG A 1 83 ? -8.799 9.745 -9.222 1.00 87.94 83 ARG A O 1
ATOM 648 N N . ASP A 1 84 ? -10.485 9.927 -7.758 1.00 87.06 84 ASP A N 1
ATOM 649 C CA . ASP A 1 84 ? -11.487 9.220 -8.568 1.00 87.06 84 ASP A CA 1
ATOM 650 C C . ASP A 1 84 ? -11.526 9.698 -10.029 1.00 87.06 84 ASP A C 1
ATOM 652 O O . ASP A 1 84 ? -11.602 8.898 -10.944 1.00 87.06 84 ASP A O 1
ATOM 656 N N . ARG A 1 85 ? -11.377 11.009 -10.266 1.00 87.56 85 ARG A N 1
ATOM 657 C CA . ARG A 1 85 ? -11.340 11.610 -11.618 1.00 87.56 85 ARG A CA 1
ATOM 658 C C . ARG A 1 85 ? -10.123 11.216 -12.475 1.00 87.56 85 ARG A C 1
ATOM 660 O O . ARG A 1 85 ? -10.014 11.702 -13.592 1.00 87.56 85 ARG A O 1
ATOM 667 N N . GLU A 1 86 ? -9.129 10.572 -11.875 1.00 90.06 86 GLU A N 1
ATOM 668 C CA . GLU A 1 86 ? -7.884 10.121 -12.512 1.00 90.06 86 GLU A CA 1
ATOM 669 C C . GLU A 1 86 ? -7.911 8.603 -12.729 1.00 90.06 86 GLU A C 1
ATOM 671 O O . GLU A 1 86 ? -6.975 8.072 -13.314 1.00 90.06 86 GLU A O 1
ATOM 676 N N . LEU A 1 87 ? -8.953 7.916 -12.245 1.00 91.38 87 LEU A N 1
ATOM 677 C CA . LEU A 1 87 ? -9.151 6.486 -12.433 1.00 91.38 87 LEU A CA 1
ATOM 678 C C . LEU A 1 87 ? -10.041 6.232 -13.649 1.00 91.38 87 LEU A C 1
ATOM 680 O O . LEU A 1 87 ? -11.011 6.958 -13.865 1.00 91.38 87 LEU A O 1
ATOM 684 N N . GLN A 1 88 ? -9.760 5.158 -14.385 1.00 91.56 88 GLN A N 1
ATOM 685 C CA . GLN A 1 88 ? -10.659 4.683 -15.436 1.00 91.56 88 GLN A CA 1
ATOM 686 C C . GLN A 1 88 ? -12.020 4.279 -14.852 1.00 91.56 88 GLN A C 1
ATOM 688 O O . GLN A 1 88 ? -12.093 3.606 -13.818 1.00 91.56 88 GLN A O 1
ATOM 693 N N . ASP A 1 89 ? -13.104 4.593 -15.564 1.00 88.56 89 ASP A N 1
ATOM 694 C CA . ASP A 1 89 ? -14.471 4.246 -15.147 1.00 88.56 89 ASP A CA 1
ATOM 695 C C . ASP A 1 89 ? -14.641 2.731 -14.920 1.00 88.56 89 ASP A C 1
ATOM 697 O O . ASP A 1 89 ? -15.249 2.297 -13.941 1.00 88.56 89 ASP A O 1
ATOM 701 N N . ASN A 1 90 ? -14.050 1.903 -15.789 1.00 87.50 90 ASN A N 1
ATOM 702 C CA . ASN A 1 90 ? -14.111 0.444 -15.657 1.00 87.50 90 ASN A CA 1
ATOM 703 C C . ASN A 1 90 ? -13.363 -0.069 -14.415 1.00 87.50 90 ASN A C 1
ATOM 705 O O . ASN A 1 90 ? -13.770 -1.072 -13.827 1.00 87.50 90 ASN A O 1
ATOM 709 N N . TYR A 1 91 ? -12.289 0.609 -14.006 1.00 88.31 91 TYR A N 1
ATOM 710 C CA . TYR A 1 91 ? -11.531 0.275 -12.813 1.00 88.31 91 TYR A CA 1
ATOM 711 C C . TYR A 1 91 ? -12.360 0.590 -11.575 1.00 88.31 91 TYR A C 1
ATOM 713 O O . TYR A 1 91 ? -12.540 -0.292 -10.740 1.00 88.31 91 TYR A O 1
ATOM 721 N N . ILE A 1 92 ? -12.950 1.791 -11.517 1.00 85.94 92 ILE A N 1
ATOM 722 C CA . ILE A 1 92 ? -13.877 2.221 -10.458 1.00 85.94 92 ILE A CA 1
ATOM 723 C C . ILE A 1 92 ? -14.997 1.192 -10.262 1.00 85.94 92 ILE A C 1
ATOM 725 O O . ILE A 1 92 ? -15.250 0.774 -9.130 1.00 85.94 92 ILE A O 1
ATOM 729 N N . GLU A 1 93 ? -15.641 0.757 -11.349 1.00 85.19 93 GLU A N 1
ATOM 730 C CA . GLU A 1 93 ? -16.688 -0.270 -11.305 1.00 85.19 93 GLU A CA 1
ATOM 731 C C . GLU A 1 93 ? -16.151 -1.615 -10.791 1.00 85.19 93 GLU A C 1
ATOM 733 O O . GLU A 1 93 ? -16.799 -2.269 -9.973 1.00 85.19 93 GLU A O 1
ATOM 738 N N . SER A 1 94 ? -14.956 -2.021 -11.234 1.00 83.62 94 SER A N 1
ATOM 739 C CA . SER A 1 94 ? -14.354 -3.310 -10.869 1.00 83.62 94 SER A CA 1
ATOM 740 C C . SER A 1 94 ? -14.028 -3.440 -9.378 1.00 83.62 94 SER A C 1
ATOM 742 O O . SER A 1 94 ? -14.139 -4.537 -8.831 1.00 83.62 94 SER A O 1
ATOM 744 N N . ILE A 1 95 ? -13.684 -2.330 -8.716 1.00 82.44 95 ILE A N 1
ATOM 745 C CA . ILE A 1 95 ? -13.358 -2.288 -7.282 1.00 82.44 95 ILE A CA 1
ATOM 746 C C . ILE A 1 95 ? -14.513 -1.763 -6.418 1.00 82.44 95 ILE A C 1
ATOM 748 O O . ILE A 1 95 ? -14.339 -1.555 -5.221 1.00 82.44 95 ILE A O 1
ATOM 752 N N . GLY A 1 96 ? -15.694 -1.535 -7.006 1.00 75.88 96 GLY A N 1
ATOM 753 C CA . GLY A 1 96 ? -16.892 -1.095 -6.283 1.00 75.88 96 GLY A CA 1
ATOM 754 C C . GLY A 1 96 ? -16.839 0.347 -5.760 1.00 75.88 96 GLY A C 1
ATOM 755 O O . GLY A 1 96 ? -17.676 0.735 -4.945 1.00 75.88 96 GLY A O 1
ATOM 756 N N . LEU A 1 97 ? -15.895 1.170 -6.235 1.00 73.56 97 LEU A N 1
ATOM 757 C CA . LEU A 1 97 ? -15.748 2.570 -5.808 1.00 73.56 97 LEU A CA 1
ATOM 758 C C . LEU A 1 97 ? -16.984 3.420 -6.118 1.00 73.56 97 LEU A C 1
ATOM 760 O O . LEU A 1 97 ? -17.268 4.373 -5.395 1.00 73.56 97 LEU A O 1
ATOM 764 N N . SER A 1 98 ? -17.717 3.094 -7.187 1.00 60.59 98 SER A N 1
ATOM 765 C CA . SER A 1 98 ? -18.879 3.871 -7.637 1.00 60.59 98 SER A CA 1
ATOM 766 C C . SER A 1 98 ? -19.997 3.952 -6.594 1.00 60.59 98 SER A C 1
ATOM 768 O O . SER A 1 98 ? -20.775 4.908 -6.613 1.00 60.59 98 SER A O 1
ATOM 770 N N . ASP A 1 99 ? -20.055 2.985 -5.673 1.00 58.53 99 ASP A N 1
ATOM 771 C CA . ASP A 1 99 ? -21.121 2.861 -4.680 1.00 58.53 99 ASP A CA 1
ATOM 772 C C . ASP A 1 99 ? -20.679 3.254 -3.252 1.00 58.53 99 ASP A C 1
ATOM 774 O O . ASP A 1 99 ? -21.530 3.566 -2.411 1.00 58.53 99 ASP A O 1
ATOM 778 N N . GLU A 1 100 ? -19.369 3.332 -2.967 1.00 62.28 100 GLU A N 1
ATOM 779 C CA . GLU A 1 100 ? -18.842 3.481 -1.602 1.00 62.28 100 GLU A CA 1
ATOM 780 C C . GLU A 1 100 ? -17.850 4.648 -1.422 1.00 62.28 100 GLU A C 1
ATOM 782 O O . GLU A 1 100 ? -16.653 4.542 -1.668 1.00 62.28 100 GLU A O 1
ATOM 787 N N . GLN A 1 101 ? -18.326 5.756 -0.831 1.00 69.75 101 GLN A N 1
ATOM 788 C CA . GLN A 1 101 ? -17.532 6.960 -0.484 1.00 69.75 101 GLN A CA 1
ATOM 789 C C . GLN A 1 101 ? -16.420 6.739 0.571 1.00 69.75 101 GLN A C 1
ATOM 791 O O . GLN A 1 101 ? -15.851 7.703 1.093 1.00 69.75 101 GLN A O 1
ATOM 796 N N . ASN A 1 102 ? -16.148 5.490 0.950 1.00 86.25 102 ASN A N 1
ATOM 797 C CA . ASN A 1 102 ? -15.178 5.125 1.979 1.00 86.25 102 ASN A CA 1
ATOM 798 C C . ASN A 1 102 ? -13.968 4.371 1.425 1.00 86.25 102 ASN A C 1
ATOM 800 O O . ASN A 1 102 ? -13.080 4.056 2.213 1.00 86.25 102 ASN A O 1
ATOM 804 N N . LEU A 1 103 ? -13.916 4.103 0.121 1.00 90.62 103 LEU A N 1
ATOM 805 C CA . LEU A 1 103 ? -12.784 3.443 -0.517 1.00 90.62 103 LEU A CA 1
ATOM 806 C C . LEU A 1 103 ? -11.816 4.478 -1.102 1.00 90.62 103 LEU A C 1
ATOM 808 O O . LEU A 1 103 ? -12.216 5.535 -1.586 1.00 90.62 103 LEU A O 1
ATOM 812 N N . PHE A 1 104 ? -10.524 4.178 -1.017 1.00 91.94 104 PHE A N 1
ATOM 813 C CA . PHE A 1 104 ? -9.431 5.042 -1.451 1.00 91.94 104 PHE A CA 1
ATOM 814 C C . PHE A 1 104 ? -8.394 4.204 -2.195 1.00 91.94 104 PHE A C 1
ATOM 816 O O . PHE A 1 104 ? -7.983 3.157 -1.698 1.00 91.94 104 PHE A O 1
ATOM 823 N N . VAL A 1 105 ? -7.936 4.686 -3.350 1.00 94.38 105 VAL A N 1
ATOM 824 C CA . VAL A 1 105 ? -6.899 4.014 -4.149 1.00 94.38 105 VAL A CA 1
ATOM 825 C C . VAL A 1 105 ? -5.554 4.660 -3.875 1.00 94.38 105 VAL A C 1
ATOM 827 O O . VAL A 1 105 ? -5.338 5.829 -4.196 1.00 94.38 105 VAL A O 1
ATOM 830 N N . ILE A 1 106 ? -4.647 3.906 -3.267 1.00 95.94 106 ILE A N 1
ATOM 831 C CA . ILE A 1 106 ? -3.298 4.357 -2.940 1.00 95.94 106 ILE A CA 1
ATOM 832 C C . ILE A 1 106 ? -2.307 3.602 -3.811 1.00 95.94 106 ILE A C 1
ATOM 834 O O . ILE A 1 106 ? -2.338 2.383 -3.866 1.00 95.94 106 ILE A O 1
ATOM 838 N N . THR A 1 107 ? -1.385 4.304 -4.449 1.00 96.38 107 THR A N 1
ATOM 839 C CA . THR A 1 107 ? -0.323 3.688 -5.246 1.00 96.38 107 THR A CA 1
ATOM 840 C C . THR A 1 107 ? 1.013 3.849 -4.555 1.00 96.38 107 THR A C 1
ATOM 842 O O . THR A 1 107 ? 1.281 4.912 -3.995 1.00 96.38 107 THR A O 1
ATOM 845 N N . ALA A 1 108 ? 1.866 2.839 -4.644 1.00 97.31 108 ALA A N 1
ATOM 846 C CA . ALA A 1 108 ? 3.261 2.885 -4.241 1.00 97.31 108 ALA A CA 1
ATOM 847 C C . ALA A 1 108 ? 4.123 2.366 -5.394 1.00 97.31 108 ALA A C 1
ATOM 849 O O . ALA A 1 108 ? 3.882 1.281 -5.909 1.00 97.31 108 ALA A O 1
ATOM 850 N N . GLN A 1 109 ? 5.124 3.135 -5.805 1.00 96.38 109 GLN A N 1
ATOM 851 C CA . GLN A 1 109 ? 6.153 2.654 -6.714 1.00 96.38 109 GLN A CA 1
ATOM 852 C C . GLN A 1 109 ? 7.054 1.679 -5.951 1.00 96.38 109 GLN A C 1
ATOM 854 O O . GLN A 1 109 ? 7.579 2.038 -4.893 1.00 96.38 109 GLN A O 1
ATOM 859 N N . THR A 1 110 ? 7.197 0.458 -6.461 1.00 95.31 110 THR A N 1
ATOM 860 C CA . THR A 1 110 ? 7.931 -0.629 -5.790 1.00 95.31 110 THR A CA 1
ATOM 861 C C . THR A 1 110 ? 9.281 -0.918 -6.437 1.00 95.31 110 THR A C 1
ATOM 863 O O . THR A 1 110 ? 10.178 -1.408 -5.756 1.00 95.31 110 THR A O 1
ATOM 866 N N . ASP A 1 111 ? 9.464 -0.542 -7.705 1.00 93.38 111 ASP A N 1
ATOM 867 C CA . ASP A 1 111 ? 10.759 -0.488 -8.390 1.00 93.38 111 ASP A CA 1
ATOM 868 C C . ASP A 1 111 ? 10.736 0.526 -9.569 1.00 93.38 111 ASP A C 1
ATOM 870 O O . ASP A 1 111 ? 9.924 1.454 -9.601 1.00 93.38 111 ASP A O 1
ATOM 874 N N . GLU A 1 112 ? 11.643 0.402 -10.547 1.00 89.81 112 GLU A N 1
ATOM 875 C CA . GLU A 1 112 ? 11.676 1.279 -11.732 1.00 89.81 112 GLU A CA 1
ATOM 876 C C . GLU A 1 112 ? 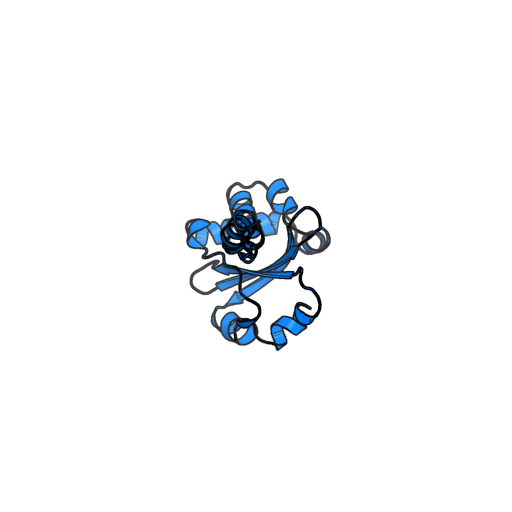10.518 1.055 -12.729 1.00 89.81 112 GLU A C 1
ATOM 878 O O . GLU A 1 112 ? 10.253 1.944 -13.541 1.00 89.81 112 GLU A O 1
ATOM 883 N N . ALA A 1 113 ? 9.846 -0.099 -12.695 1.00 92.88 113 ALA A N 1
ATOM 884 C CA . ALA A 1 113 ? 8.885 -0.548 -13.703 1.00 92.88 113 ALA A CA 1
ATOM 885 C C . ALA A 1 113 ? 7.538 -1.036 -13.137 1.00 92.88 113 ALA A C 1
ATOM 887 O O . ALA A 1 113 ? 6.632 -1.329 -13.918 1.00 92.88 113 ALA A O 1
ATOM 888 N N . GLU A 1 114 ? 7.385 -1.096 -11.818 1.00 95.56 114 GLU A N 1
ATOM 889 C CA . GLU A 1 114 ? 6.252 -1.683 -11.118 1.00 95.56 114 GLU A CA 1
ATOM 890 C C . GLU A 1 114 ? 5.643 -0.717 -10.098 1.00 95.56 114 GLU A C 1
ATOM 892 O O . GLU A 1 114 ? 6.312 0.077 -9.420 1.00 95.56 114 GLU A O 1
ATOM 897 N N . VAL A 1 115 ? 4.323 -0.818 -9.985 1.00 96.56 115 VAL A N 1
ATOM 898 C CA . VAL A 1 115 ? 3.495 -0.066 -9.053 1.00 96.56 115 VAL A CA 1
ATOM 899 C C . VAL A 1 115 ? 2.592 -1.044 -8.320 1.00 96.56 115 VAL A C 1
ATOM 901 O O . VAL A 1 115 ? 1.875 -1.838 -8.926 1.00 96.56 115 VAL A O 1
ATOM 904 N N . MET A 1 116 ? 2.592 -0.950 -6.998 1.00 97.88 116 MET A N 1
ATOM 905 C CA . MET A 1 116 ? 1.604 -1.591 -6.151 1.00 97.88 116 MET A CA 1
ATOM 906 C C . MET A 1 116 ? 0.413 -0.654 -5.966 1.00 97.88 116 MET A C 1
ATOM 908 O O . MET A 1 116 ? 0.569 0.501 -5.559 1.00 97.88 116 MET A O 1
ATOM 912 N N . VAL A 1 117 ? -0.782 -1.157 -6.248 1.00 97.38 117 VAL A N 1
ATOM 913 C CA . VAL A 1 117 ? -2.048 -0.457 -6.060 1.00 97.38 117 VAL A CA 1
ATOM 914 C C . VAL A 1 117 ? -2.766 -1.078 -4.870 1.00 97.38 117 VAL A C 1
ATOM 916 O O . VAL A 1 117 ? -3.115 -2.254 -4.878 1.00 97.38 117 VAL A O 1
ATOM 919 N N . TRP A 1 118 ? -2.995 -0.275 -3.842 1.00 97.38 118 TRP A N 1
ATOM 920 C CA . TRP A 1 118 ? -3.680 -0.640 -2.612 1.00 97.38 118 TRP A CA 1
ATOM 921 C C . TRP A 1 118 ? -5.075 -0.027 -2.576 1.00 97.38 118 TRP A C 1
ATOM 923 O O . TRP A 1 118 ? -5.245 1.169 -2.830 1.00 97.38 118 TRP A O 1
ATOM 933 N N . ILE A 1 119 ? -6.067 -0.821 -2.182 1.00 95.44 119 ILE A N 1
ATOM 934 C CA . ILE A 1 119 ? -7.410 -0.338 -1.865 1.00 95.44 119 ILE A CA 1
ATOM 935 C C . ILE A 1 119 ? -7.540 -0.236 -0.353 1.00 95.44 119 ILE A C 1
ATOM 937 O O . ILE A 1 119 ? -7.347 -1.207 0.384 1.00 95.44 119 ILE A O 1
ATOM 941 N N . VAL A 1 120 ? -7.862 0.967 0.103 1.00 95.38 120 VAL A N 1
ATOM 942 C CA . VAL A 1 120 ? -7.978 1.313 1.512 1.00 95.38 120 VAL A CA 1
ATOM 943 C C . VAL A 1 120 ? -9.417 1.679 1.825 1.00 95.38 120 VAL A C 1
ATOM 945 O O . VAL A 1 120 ? -9.971 2.598 1.231 1.00 95.38 120 VAL A O 1
ATOM 948 N N . GLU A 1 121 ? -9.997 1.017 2.817 1.00 93.25 121 GLU A N 1
ATOM 949 C CA . GLU A 1 121 ? -11.323 1.328 3.333 1.00 93.25 121 GLU A CA 1
ATOM 950 C C . GLU A 1 121 ? -11.230 2.202 4.588 1.00 93.25 121 GLU A C 1
ATOM 952 O O . GLU A 1 121 ? -10.450 1.955 5.513 1.00 93.25 121 GLU A O 1
ATOM 957 N N . ARG A 1 122 ? -12.065 3.240 4.658 1.00 91.56 122 ARG A N 1
ATOM 958 C CA . ARG A 1 122 ? -12.288 4.026 5.868 1.00 91.56 122 ARG A CA 1
ATOM 959 C C . ARG A 1 122 ? -13.334 3.360 6.755 1.00 91.56 122 ARG A C 1
ATOM 961 O O . ARG A 1 122 ? -14.537 3.548 6.577 1.00 91.56 122 ARG A O 1
ATOM 968 N N . GLY A 1 123 ? -12.860 2.717 7.813 1.00 86.69 123 GLY A N 1
ATOM 969 C CA . GLY A 1 123 ? -13.689 2.289 8.930 1.00 86.69 123 GLY A CA 1
ATOM 970 C C . GLY A 1 123 ? -14.101 3.438 9.860 1.00 86.69 123 GLY A C 1
ATOM 971 O O . GLY A 1 123 ? -13.755 4.613 9.696 1.00 86.69 123 GLY A O 1
ATOM 972 N N . LYS A 1 124 ? -14.846 3.089 10.916 1.00 83.44 124 LYS A N 1
ATOM 973 C CA . LYS A 1 124 ? -15.323 4.056 11.925 1.00 83.44 124 LYS A CA 1
ATOM 974 C C . LYS A 1 124 ? -14.194 4.659 12.762 1.00 83.44 124 LYS A C 1
ATOM 976 O O . LYS A 1 124 ? -14.306 5.802 13.200 1.00 83.44 124 LYS A O 1
ATOM 981 N N . THR A 1 125 ? -13.149 3.878 13.022 1.00 82.75 125 THR A N 1
ATOM 982 C CA . THR A 1 125 ? -12.061 4.219 13.952 1.00 82.75 125 THR A CA 1
ATOM 983 C C . THR A 1 125 ? -10.696 4.276 13.282 1.00 82.75 125 THR A C 1
ATOM 985 O O . THR A 1 125 ? -9.840 5.025 13.745 1.00 82.75 125 THR A O 1
ATOM 988 N N . GLN A 1 126 ? -10.496 3.528 12.197 1.00 88.06 126 GLN A N 1
ATOM 989 C CA . GLN A 1 126 ? -9.232 3.453 11.473 1.00 88.06 126 GLN A CA 1
ATOM 990 C C . GLN A 1 126 ? -9.461 3.191 9.985 1.00 88.06 126 GLN A C 1
ATOM 992 O O . GLN A 1 126 ? -10.573 2.857 9.578 1.00 88.06 126 GLN A O 1
ATOM 997 N N . TYR A 1 127 ? -8.404 3.377 9.201 1.00 93.69 127 TYR A N 1
ATOM 998 C CA . TYR A 1 127 ? -8.344 2.944 7.810 1.00 93.69 127 TYR A CA 1
ATOM 999 C C . TYR A 1 127 ? -7.720 1.550 7.761 1.00 93.69 127 TYR A C 1
ATOM 1001 O O . TYR A 1 127 ? -6.839 1.267 8.573 1.00 93.69 127 TYR A O 1
ATOM 1009 N N . THR A 1 128 ? -8.151 0.733 6.808 1.00 95.25 128 THR A N 1
ATOM 1010 C CA . THR A 1 128 ? -7.709 -0.655 6.655 1.00 95.25 128 THR A CA 1
ATOM 1011 C C . THR A 1 128 ? -7.426 -0.944 5.183 1.00 95.25 128 THR A C 1
ATOM 1013 O O . THR A 1 128 ? -8.200 -0.541 4.319 1.00 95.25 128 THR A O 1
ATOM 1016 N N . ILE A 1 129 ? -6.330 -1.637 4.884 1.00 96.94 129 ILE A N 1
ATOM 1017 C CA . ILE A 1 129 ? -6.010 -2.148 3.549 1.00 96.94 129 ILE A CA 1
ATOM 1018 C C . ILE A 1 129 ? -6.834 -3.418 3.316 1.00 96.94 129 ILE A C 1
ATOM 1020 O O . ILE A 1 129 ? -6.734 -4.385 4.076 1.00 96.94 129 ILE A O 1
ATOM 1024 N N . ILE A 1 130 ? -7.662 -3.406 2.275 1.00 95.62 130 ILE A N 1
ATOM 1025 C CA . ILE A 1 130 ? -8.581 -4.510 1.960 1.00 95.62 130 ILE A CA 1
ATOM 1026 C C . ILE A 1 130 ? -8.182 -5.274 0.696 1.00 95.62 130 ILE A C 1
ATOM 1028 O O . ILE A 1 130 ? -8.576 -6.422 0.530 1.00 95.62 130 ILE A O 1
ATOM 1032 N N . GLN A 1 131 ? -7.382 -4.661 -0.176 1.00 95.50 131 GLN A N 1
ATOM 1033 C CA . GLN A 1 131 ? -6.895 -5.280 -1.404 1.00 95.50 131 GLN A CA 1
ATOM 1034 C C . GLN A 1 131 ? -5.557 -4.659 -1.811 1.00 95.50 131 GLN A C 1
ATOM 1036 O O . GLN A 1 131 ? -5.307 -3.482 -1.542 1.00 95.50 131 GLN A O 1
ATOM 1041 N N . GLY A 1 132 ? -4.720 -5.449 -2.477 1.00 95.75 132 GLY A N 1
ATOM 1042 C CA . GLY A 1 132 ? -3.461 -5.033 -3.078 1.00 95.75 132 GLY A CA 1
ATOM 1043 C C . GLY A 1 132 ? -3.239 -5.775 -4.386 1.00 95.75 132 GLY A C 1
ATOM 1044 O O . GLY A 1 132 ? -3.510 -6.972 -4.466 1.00 95.75 132 GLY 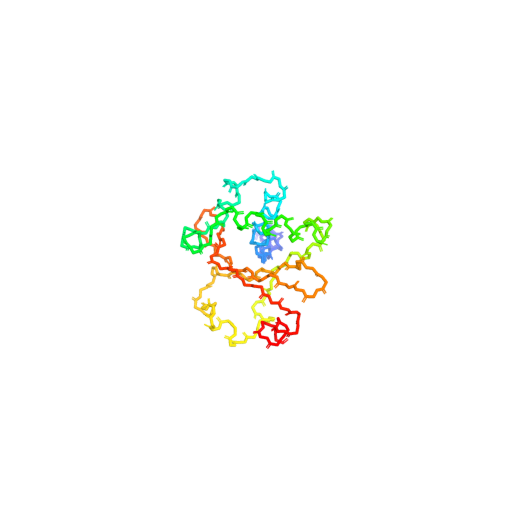A O 1
ATOM 1045 N N . GLU A 1 133 ? -2.774 -5.072 -5.411 1.00 95.94 133 GLU A N 1
ATOM 1046 C CA . GLU A 1 133 ? -2.405 -5.679 -6.685 1.00 95.94 133 GLU A CA 1
ATOM 1047 C C . GLU A 1 133 ? -1.207 -4.958 -7.299 1.00 95.94 133 GLU A C 1
ATOM 1049 O O . GLU A 1 133 ? -1.133 -3.727 -7.312 1.00 95.94 133 GLU A O 1
ATOM 1054 N N . ARG A 1 134 ? -0.253 -5.744 -7.802 1.00 96.25 134 ARG A N 1
ATOM 1055 C CA . ARG A 1 134 ? 0.967 -5.249 -8.436 1.00 96.25 134 ARG A CA 1
ATOM 1056 C C . ARG A 1 134 ? 0.786 -5.213 -9.949 1.00 96.25 134 ARG A C 1
ATOM 1058 O O . ARG A 1 134 ? 0.319 -6.180 -10.549 1.00 96.25 134 ARG A O 1
ATOM 1065 N N . TYR A 1 135 ? 1.205 -4.110 -10.551 1.00 96.44 135 TYR A N 1
ATOM 1066 C CA . TYR A 1 135 ? 1.125 -3.854 -11.980 1.00 96.44 135 TYR A CA 1
ATOM 1067 C C . TYR A 1 135 ? 2.484 -3.409 -12.508 1.00 96.44 135 TYR A C 1
ATOM 1069 O O . TYR A 1 135 ? 3.184 -2.647 -11.844 1.00 96.44 135 TYR A O 1
ATOM 1077 N N . ASP A 1 136 ? 2.826 -3.809 -13.730 1.00 96.56 136 ASP A N 1
ATOM 1078 C CA . ASP A 1 136 ? 3.817 -3.065 -14.504 1.00 96.56 136 ASP A CA 1
ATOM 1079 C C . ASP A 1 136 ? 3.252 -1.689 -14.908 1.00 96.56 136 ASP A C 1
ATOM 1081 O O . ASP A 1 136 ? 2.033 -1.491 -14.964 1.00 96.56 136 ASP A O 1
ATOM 1085 N N . LEU A 1 137 ? 4.132 -0.724 -15.188 1.00 92.81 137 LEU A N 1
ATOM 1086 C CA . LEU A 1 137 ? 3.738 0.653 -15.499 1.00 92.81 137 LEU A CA 1
ATOM 1087 C C . LEU A 1 137 ? 2.806 0.769 -16.712 1.00 92.81 137 LEU A C 1
ATOM 1089 O O . LEU A 1 137 ? 1.918 1.622 -16.696 1.00 92.81 137 LEU A O 1
ATOM 1093 N N . ASP A 1 138 ? 2.984 -0.050 -17.750 1.00 94.12 138 ASP A N 1
ATOM 1094 C CA . ASP A 1 138 ? 2.140 0.015 -18.946 1.00 94.12 138 ASP A CA 1
ATOM 1095 C C . ASP A 1 138 ? 0.722 -0.454 -18.597 1.00 94.12 138 ASP A C 1
ATOM 1097 O O . ASP A 1 138 ? -0.247 0.272 -18.826 1.00 94.12 138 ASP A O 1
ATOM 1101 N N . THR A 1 139 ? 0.595 -1.603 -17.927 1.00 94.69 139 THR A N 1
ATOM 1102 C CA . THR A 1 139 ? -0.699 -2.123 -17.470 1.00 94.69 139 THR A CA 1
ATOM 1103 C C . THR A 1 139 ? -1.373 -1.182 -16.469 1.00 94.69 139 THR A C 1
ATOM 1105 O O . THR A 1 139 ? -2.587 -0.990 -16.540 1.00 94.69 139 THR A O 1
ATOM 1108 N N . TYR A 1 140 ? -0.616 -0.570 -15.554 1.00 94.62 140 TYR A N 1
ATOM 1109 C CA . TYR A 1 140 ? -1.134 0.430 -14.618 1.00 94.62 140 TYR A CA 1
ATOM 1110 C C . TYR A 1 140 ? -1.733 1.634 -15.359 1.00 94.62 140 TYR A C 1
ATOM 1112 O O . TYR A 1 140 ? -2.873 2.017 -15.098 1.00 94.62 140 TYR A O 1
ATOM 1120 N N . ASN A 1 141 ? -1.006 2.191 -16.331 1.00 93.38 141 ASN A N 1
ATOM 1121 C CA . ASN A 1 141 ? -1.495 3.322 -17.118 1.00 93.38 141 ASN A CA 1
ATOM 1122 C C . ASN A 1 141 ? -2.703 2.953 -17.992 1.00 93.38 141 ASN A C 1
ATOM 1124 O O . ASN A 1 141 ? -3.575 3.787 -18.184 1.00 93.38 141 ASN A O 1
ATOM 1128 N N . GLU A 1 142 ? -2.768 1.730 -18.523 1.00 93.50 142 GLU A N 1
ATOM 1129 C CA . GLU A 1 142 ? -3.874 1.296 -19.387 1.00 93.50 142 GLU A CA 1
ATOM 1130 C C . GLU A 1 142 ? -5.145 0.914 -18.621 1.00 93.50 142 GLU A C 1
ATOM 1132 O O . GLU A 1 142 ? -6.251 1.097 -19.132 1.00 93.50 142 GLU A O 1
ATOM 1137 N N . LYS A 1 143 ? -5.004 0.308 -17.437 1.00 92.00 143 LYS A N 1
ATOM 1138 C CA . LYS A 1 143 ? -6.137 -0.270 -16.700 1.00 92.00 143 LYS A CA 1
ATOM 1139 C C . LYS A 1 143 ? -6.600 0.563 -15.524 1.00 92.00 143 LYS A C 1
ATOM 1141 O O . LYS A 1 143 ? -7.767 0.457 -15.171 1.00 92.00 143 LYS A O 1
ATOM 1146 N N . VAL A 1 144 ? -5.703 1.315 -14.892 1.00 91.06 144 VAL A N 1
ATOM 1147 C CA . VAL A 1 144 ? -6.002 2.030 -13.646 1.00 91.06 144 VAL A CA 1
ATOM 1148 C C . VAL A 1 144 ? -6.229 3.512 -13.911 1.00 91.06 144 VAL A C 1
ATOM 1150 O O . VAL A 1 144 ? -7.168 4.070 -13.351 1.00 91.06 144 VAL A O 1
ATOM 1153 N N . LEU A 1 145 ? -5.415 4.144 -14.763 1.00 90.94 145 LEU A N 1
ATOM 1154 C CA . LEU A 1 145 ? -5.449 5.592 -15.003 1.00 90.94 145 LEU A CA 1
ATOM 1155 C C . LEU A 1 145 ? -6.222 6.002 -16.264 1.00 90.94 145 LEU A C 1
ATOM 1157 O O . LEU A 1 145 ? -6.125 5.331 -17.290 1.00 90.94 145 LEU A O 1
ATOM 1161 N N . ASP A 1 146 ? -6.968 7.111 -16.175 1.00 81.00 146 ASP A N 1
ATOM 1162 C CA . ASP A 1 146 ? -7.691 7.750 -17.300 1.00 81.00 146 ASP A CA 1
ATOM 1163 C C . ASP A 1 146 ? -6.782 8.524 -18.276 1.00 81.00 146 ASP A C 1
ATOM 1165 O O . ASP A 1 146 ? -5.940 9.333 -17.808 1.00 81.00 146 ASP A O 1
#

Sequence (146 aa):
MKRLVLLIVMCIPVFLAGCLSPNSARIVNDMYTAALMGEEENVASYFSEEYLEAHPIEELTNEAAEDVRAMYGVNMMNITLIRDRELQDNYIESIGLSDEQNLFVITAQTDEAEVMVWIVERGKTQYTIIQGERYDLDTYNEKVLD

Secondary structure (DSSP, 8-state):
--SSHHHHTTSGGGTT-----HHHHHHHHHHHHHHHTT-HHHHHHTB-HHHHHHS-HHHHHHHHHHHHHHTTSGGGS--EEEPGGGB-HHHHHHTTTTT-TTEEEEEEE-SSSEEEEEEEEE-SS-EEEEEEEEEEHHHHHHHTB-

Foldseek 3Di:
DPPPVVVVVVVPVPVPPPPPDPQQLVLLLQLLVCLLVVVLVSNVVQADPVVCVVPPSNRVSPLSNLLQVQQVHSVRFPKDWDDPLFFDPVLCVVVVVVPDPFWIWIWTRSHPFKIKIWIWGDDPPHIHTYDIDMDGPVCCCVHTGD

Organism: NCBI:txid582851

Radius of gyration: 18.55 Å; chains: 1; bounding box: 43×61×35 Å